Protein AF-X1H745-F1 (afdb_monomer_lite)

Secondary structure (DSSP, 8-state):
-------SEEEEEEPTTS-EEEE---HHHHHGGGGTTT--TT-EEEEEEGGGTEEEEEE-TT-

pLDDT: mean 87.91, std 14.13, range [38.16, 96.25]

Organism: NCBI:txid412755

Foldseek 3Di:
DDPPPPQQKWKWWQDPVRDTDTDPAHPVRCPVVVNPVPLDQQTWMWMHRNVVRDIDIRHRVND

Sequence (63 aa):
MMSEIYDNFMIFGLESTGEKVRLDISEETFLLNNGQKVLDSNQVLIIVKEGLRRIYIWKGINS

Structure (mmCIF, N/CA/C/O backbone):
data_AF-X1H745-F1
#
_entry.id   AF-X1H745-F1
#
loop_
_atom_site.group_PDB
_atom_site.id
_atom_site.type_symbol
_atom_site.label_atom_id
_atom_site.label_alt_id
_atom_site.label_comp_id
_atom_site.label_asym_id
_atom_site.label_entity_id
_atom_site.label_seq_id
_atom_site.pdbx_PDB_ins_code
_atom_site.Cartn_x
_atom_site.Cartn_y
_atom_site.Cartn_z
_atom_site.occupancy
_atom_site.B_iso_or_equiv
_atom_site.auth_seq_id
_atom_site.auth_comp_id
_atom_site.auth_asym_id
_atom_site.auth_atom_id
_atom_site.pdbx_PDB_model_num
ATOM 1 N N . MET A 1 1 ? -6.556 -9.852 29.283 1.00 38.16 1 MET A N 1
ATOM 2 C CA . MET A 1 1 ? -6.196 -10.602 28.063 1.00 38.16 1 MET A CA 1
ATOM 3 C C . MET A 1 1 ? -5.419 -9.636 27.191 1.00 38.16 1 MET A C 1
ATOM 5 O O . MET A 1 1 ? -5.992 -8.629 26.801 1.00 38.16 1 MET A O 1
ATOM 9 N N . MET A 1 2 ? -4.114 -9.853 27.021 1.00 42.09 2 MET A N 1
ATOM 10 C CA . MET A 1 2 ? -3.298 -9.060 26.102 1.00 42.09 2 MET A CA 1
ATOM 11 C C . MET A 1 2 ? -3.806 -9.347 24.691 1.00 42.09 2 MET A C 1
ATOM 13 O O . MET A 1 2 ? -3.505 -10.403 24.143 1.00 42.09 2 MET A O 1
ATOM 17 N N . SER A 1 3 ? -4.621 -8.455 24.124 1.00 47.12 3 SER A N 1
ATOM 18 C CA . SER A 1 3 ? -4.697 -8.400 22.672 1.00 47.12 3 SER A CA 1
ATOM 19 C C . SER A 1 3 ? -3.313 -7.952 22.242 1.00 47.12 3 SER A C 1
ATOM 21 O O . SER A 1 3 ? -2.937 -6.803 22.488 1.00 47.12 3 SER A O 1
ATOM 23 N N . GLU A 1 4 ? -2.524 -8.870 21.696 1.00 48.25 4 GLU A N 1
ATOM 24 C CA . GLU A 1 4 ? -1.411 -8.493 20.839 1.00 48.25 4 GLU A CA 1
ATOM 25 C C . GLU A 1 4 ? -1.92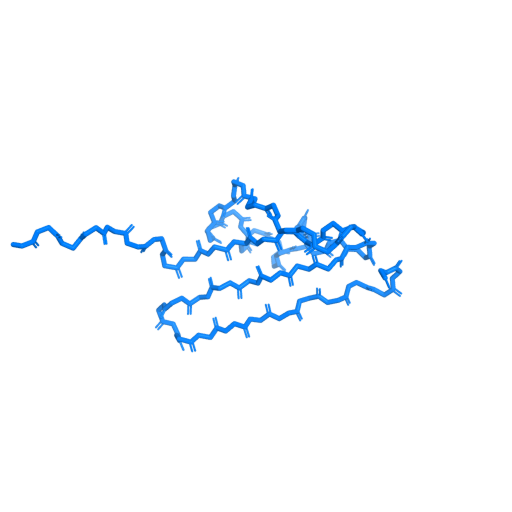9 -7.367 19.948 1.00 48.25 4 GLU A C 1
ATOM 27 O O . GLU A 1 4 ? -2.995 -7.496 19.338 1.00 48.25 4 GLU A O 1
ATOM 32 N N . ILE A 1 5 ? -1.288 -6.204 20.032 1.00 53.81 5 ILE A N 1
ATOM 33 C CA . ILE A 1 5 ? -1.668 -5.028 19.262 1.00 53.81 5 ILE A CA 1
ATOM 34 C C . ILE A 1 5 ? -1.340 -5.412 17.824 1.00 53.81 5 ILE A C 1
ATOM 36 O O . ILE A 1 5 ? -0.227 -5.200 17.361 1.00 53.81 5 ILE A O 1
ATOM 40 N N . TYR A 1 6 ? -2.266 -6.093 17.153 1.00 54.59 6 TYR A N 1
ATOM 41 C CA . TYR A 1 6 ? -2.195 -6.279 15.719 1.00 54.59 6 TYR A CA 1
ATOM 42 C C . TYR A 1 6 ? -2.074 -4.872 15.153 1.00 54.59 6 TYR A C 1
ATOM 44 O O . TYR A 1 6 ? -2.940 -4.030 15.414 1.00 54.59 6 TYR A O 1
ATOM 52 N N . ASP A 1 7 ? -0.961 -4.594 14.473 1.00 64.06 7 ASP A N 1
AT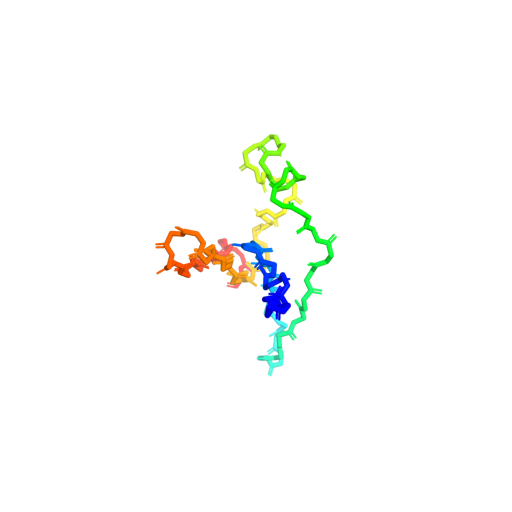OM 53 C CA . ASP A 1 7 ? -0.759 -3.302 13.838 1.00 64.06 7 ASP A CA 1
ATOM 54 C C . ASP A 1 7 ? -1.967 -3.039 12.945 1.00 64.06 7 ASP A C 1
ATOM 56 O O . ASP A 1 7 ? -2.204 -3.740 11.962 1.00 64.06 7 ASP A O 1
ATOM 60 N N . ASN A 1 8 ? -2.770 -2.041 13.317 1.00 88.19 8 ASN A N 1
ATOM 61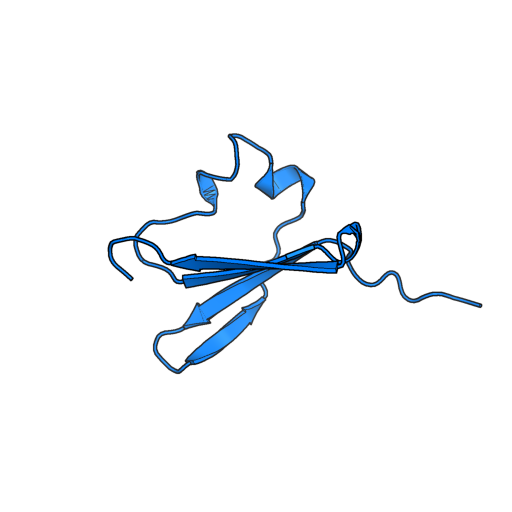 C CA . ASN A 1 8 ? -4.029 -1.751 12.631 1.00 88.19 8 ASN A CA 1
ATOM 62 C C . ASN A 1 8 ? -3.817 -1.323 11.173 1.00 88.19 8 ASN A C 1
ATOM 64 O O . ASN A 1 8 ? -4.776 -1.251 10.399 1.00 88.19 8 ASN A O 1
ATOM 68 N N . PHE A 1 9 ? -2.569 -1.025 10.818 1.00 93.88 9 PHE A N 1
ATOM 69 C CA . PHE A 1 9 ? -2.144 -0.577 9.516 1.00 93.88 9 PHE A CA 1
ATOM 70 C C . PHE A 1 9 ? -0.799 -1.210 9.156 1.00 93.88 9 PHE A C 1
ATOM 72 O O . PHE A 1 9 ? 0.182 -1.063 9.884 1.00 93.88 9 PHE A O 1
ATOM 79 N N . MET A 1 10 ? -0.749 -1.910 8.028 1.00 95.50 10 MET A N 1
ATOM 80 C CA . MET A 1 10 ? 0.460 -2.565 7.528 1.00 95.50 10 MET A CA 1
ATOM 81 C C . MET A 1 10 ? 0.590 -2.328 6.026 1.00 95.50 10 MET A C 1
ATOM 83 O O . MET A 1 10 ? -0.408 -2.349 5.306 1.00 95.50 10 MET A O 1
ATOM 87 N N . ILE A 1 11 ? 1.819 -2.153 5.540 1.00 95.88 11 ILE A N 1
ATOM 88 C CA . ILE A 1 11 ? 2.115 -2.051 4.108 1.00 95.88 11 ILE A CA 1
ATOM 89 C C . ILE A 1 11 ? 3.122 -3.134 3.735 1.00 95.88 11 ILE A C 1
ATOM 91 O O . ILE A 1 11 ? 4.129 -3.324 4.417 1.00 95.88 11 ILE A O 1
ATOM 95 N N . PHE A 1 12 ? 2.855 -3.827 2.635 1.00 96.25 12 PHE A N 1
ATOM 96 C CA . PHE A 1 12 ? 3.759 -4.799 2.041 1.00 96.25 12 PHE A CA 1
ATOM 97 C C . PHE A 1 12 ? 4.090 -4.384 0.611 1.00 96.25 12 PHE A C 1
ATOM 99 O O . PHE A 1 12 ? 3.176 -4.100 -0.164 1.00 96.25 12 PHE A O 1
ATOM 106 N N . GLY A 1 13 ? 5.372 -4.383 0.260 1.00 95.81 13 GLY A N 1
ATOM 107 C CA . GLY A 1 13 ? 5.825 -4.375 -1.126 1.00 95.81 13 GLY A CA 1
ATOM 108 C C . GLY A 1 13 ? 5.765 -5.779 -1.716 1.00 95.81 13 GLY A C 1
ATOM 109 O O . GLY A 1 13 ? 6.042 -6.758 -1.020 1.00 95.81 13 GLY A O 1
ATOM 110 N N . LEU A 1 14 ? 5.359 -5.877 -2.978 1.00 94.44 14 LEU A N 1
ATOM 111 C CA . LEU A 1 14 ? 5.443 -7.102 -3.766 1.00 94.44 14 LEU A CA 1
ATOM 112 C C . LEU A 1 14 ? 6.682 -7.034 -4.652 1.00 94.44 14 LEU A C 1
ATOM 114 O O . LEU A 1 14 ? 6.772 -6.188 -5.541 1.00 94.44 14 LEU A O 1
ATOM 118 N N . GLU A 1 15 ? 7.610 -7.949 -4.410 1.00 89.81 15 GLU A N 1
ATOM 119 C CA . GLU A 1 15 ? 8.796 -8.126 -5.235 1.00 89.81 15 GLU A CA 1
ATOM 120 C C . GLU A 1 15 ? 8.440 -8.814 -6.558 1.00 89.81 15 GLU A C 1
ATOM 122 O O . GLU A 1 15 ? 7.442 -9.531 -6.672 1.00 89.81 15 GLU A O 1
ATOM 127 N N . SER A 1 16 ? 9.300 -8.651 -7.566 1.00 84.81 16 SER A N 1
ATOM 128 C CA . SER A 1 16 ? 9.141 -9.304 -8.881 1.00 84.81 16 SER A CA 1
ATOM 129 C C . SER A 1 16 ? 9.130 -10.840 -8.817 1.00 84.81 16 SER A C 1
ATOM 131 O O . SER A 1 16 ? 8.602 -11.498 -9.711 1.00 84.81 16 SER A O 1
ATOM 133 N N . THR A 1 17 ? 9.663 -11.415 -7.737 1.00 88.25 17 THR A N 1
ATOM 134 C CA . THR A 1 17 ? 9.620 -12.851 -7.425 1.00 88.25 17 THR A CA 1
ATOM 135 C C . THR A 1 17 ? 8.252 -13.314 -6.907 1.00 88.25 17 THR A C 1
ATOM 137 O O . THR A 1 17 ? 8.017 -14.515 -6.787 1.00 88.25 17 THR A O 1
ATOM 140 N N . GLY A 1 18 ? 7.343 -12.383 -6.596 1.00 81.44 18 GLY A N 1
ATOM 141 C CA . GLY A 1 18 ? 6.066 -12.639 -5.926 1.00 81.44 18 GLY A CA 1
ATOM 142 C C . GLY A 1 18 ? 6.163 -12.673 -4.396 1.00 81.44 18 GLY A C 1
ATOM 143 O O . GLY A 1 18 ? 5.148 -12.868 -3.721 1.00 81.44 18 GLY A O 1
ATOM 144 N N . GLU A 1 19 ? 7.357 -12.474 -3.835 1.00 91.31 19 GLU A N 1
ATOM 145 C CA . GLU A 1 19 ? 7.565 -12.375 -2.392 1.00 91.31 19 GLU A CA 1
ATOM 146 C C . GLU A 1 19 ? 6.998 -11.063 -1.836 1.00 91.31 19 GLU A C 1
ATOM 148 O O . GLU A 1 19 ? 6.967 -10.032 -2.509 1.00 91.31 19 GLU A O 1
ATOM 153 N N . LYS A 1 20 ? 6.525 -11.104 -0.585 1.00 92.56 20 LYS A N 1
ATOM 154 C CA . LYS A 1 20 ? 6.003 -9.927 0.120 1.00 92.56 20 LYS A CA 1
ATOM 155 C C . LYS A 1 20 ? 7.014 -9.465 1.154 1.00 92.56 20 LYS A C 1
ATOM 157 O O . LYS A 1 20 ? 7.353 -10.228 2.057 1.00 92.56 20 LYS A O 1
ATOM 162 N N . VAL A 1 21 ? 7.409 -8.202 1.076 1.00 94.88 21 VAL A N 1
ATOM 163 C CA . VAL A 1 21 ? 8.298 -7.562 2.048 1.00 94.88 21 VAL A CA 1
ATOM 164 C C . VAL A 1 21 ? 7.496 -6.542 2.840 1.00 94.88 21 VAL A C 1
ATOM 166 O O . VAL A 1 21 ? 6.880 -5.645 2.270 1.00 94.88 21 VAL A O 1
ATOM 169 N N . ARG A 1 22 ? 7.466 -6.679 4.168 1.00 94.81 22 ARG A N 1
ATOM 170 C CA . ARG A 1 22 ? 6.804 -5.698 5.034 1.00 94.81 22 ARG A CA 1
ATOM 171 C C . ARG A 1 22 ? 7.624 -4.410 5.058 1.00 94.81 22 ARG A C 1
ATOM 173 O O . ARG A 1 22 ? 8.817 -4.451 5.343 1.00 94.81 22 ARG A O 1
ATOM 180 N N . LEU A 1 23 ? 6.974 -3.281 4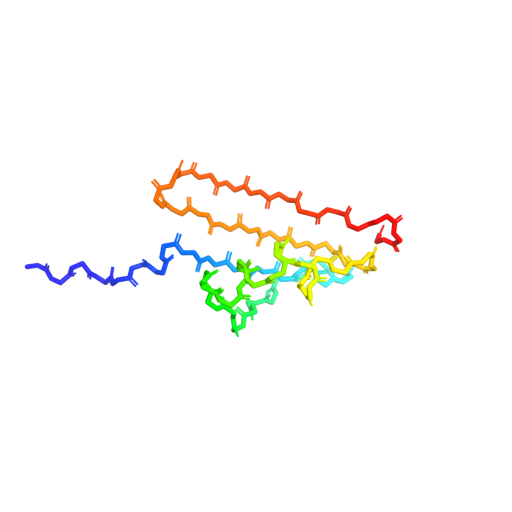.793 1.00 94.25 23 LEU A N 1
ATOM 181 C CA . LEU A 1 23 ? 7.584 -1.962 4.914 1.00 94.25 23 LEU A CA 1
ATOM 182 C C . LEU A 1 23 ? 7.395 -1.442 6.341 1.00 94.25 23 LEU A C 1
ATOM 184 O O . LEU A 1 23 ? 6.294 -1.514 6.893 1.00 94.25 23 LEU A O 1
ATOM 188 N N . ASP A 1 24 ? 8.462 -0.903 6.926 1.00 93.75 24 ASP A N 1
ATOM 189 C CA . ASP A 1 24 ? 8.432 -0.268 8.247 1.00 93.75 24 ASP A CA 1
ATOM 190 C C . ASP A 1 24 ? 7.912 1.174 8.131 1.00 93.75 24 ASP A C 1
ATOM 192 O O . ASP A 1 24 ? 8.665 2.148 8.130 1.00 93.75 24 ASP A O 1
ATOM 196 N N . ILE A 1 25 ? 6.605 1.300 7.887 1.00 91.75 25 ILE A N 1
ATOM 197 C CA . ILE A 1 25 ? 5.919 2.577 7.670 1.00 91.75 25 ILE A CA 1
ATOM 198 C C . ILE A 1 25 ? 4.646 2.601 8.515 1.00 91.75 25 ILE A C 1
ATOM 200 O O . ILE A 1 25 ? 3.748 1.779 8.327 1.00 91.75 25 ILE A O 1
ATOM 204 N N . SER A 1 26 ? 4.546 3.579 9.418 1.00 93.12 26 SER A N 1
ATOM 205 C CA . SER A 1 26 ? 3.340 3.805 10.218 1.00 93.12 26 SER A CA 1
ATOM 206 C C . SER A 1 26 ? 2.220 4.457 9.401 1.00 93.12 26 SER A C 1
ATOM 208 O O . SER A 1 26 ? 2.470 5.135 8.401 1.00 93.12 26 SER A O 1
ATOM 210 N N . GLU A 1 27 ? 0.972 4.313 9.856 1.00 93.25 27 GLU A N 1
ATOM 211 C CA . GLU A 1 27 ? -0.178 4.970 9.218 1.00 93.25 27 GLU A CA 1
ATOM 212 C C . GLU A 1 27 ? -0.020 6.493 9.165 1.00 93.25 27 GLU A C 1
ATOM 214 O O . GLU A 1 27 ? -0.264 7.105 8.129 1.00 93.25 27 GLU A O 1
ATOM 219 N N . GLU A 1 28 ? 0.448 7.103 10.255 1.00 92.88 28 GLU A N 1
ATOM 220 C CA . GLU A 1 28 ? 0.723 8.541 10.317 1.00 92.88 28 GLU A CA 1
ATOM 221 C C . GLU A 1 28 ? 1.719 8.965 9.231 1.00 92.88 28 GLU A C 1
ATOM 223 O O . GLU A 1 28 ? 1.464 9.912 8.488 1.00 92.88 28 GLU A O 1
ATOM 228 N N . THR A 1 29 ? 2.814 8.212 9.084 1.00 93.00 29 THR A N 1
ATOM 229 C CA . THR A 1 29 ? 3.847 8.483 8.077 1.00 93.00 29 THR A CA 1
ATOM 230 C C . THR A 1 29 ? 3.304 8.314 6.662 1.00 93.00 29 THR A C 1
ATOM 232 O O . THR A 1 29 ? 3.609 9.127 5.789 1.00 93.00 29 THR A O 1
ATOM 235 N N . PHE A 1 30 ? 2.474 7.295 6.427 1.00 94.12 30 PHE A N 1
ATOM 236 C CA . PHE A 1 30 ? 1.811 7.092 5.141 1.00 94.12 30 PHE A CA 1
ATOM 237 C C . PHE A 1 30 ? 0.876 8.258 4.796 1.00 94.12 30 PHE A C 1
ATOM 239 O O . PHE A 1 30 ? 0.852 8.711 3.657 1.00 94.12 30 PHE A O 1
ATOM 246 N N . LEU A 1 31 ? 0.123 8.786 5.760 1.00 91.56 31 LEU A N 1
ATOM 247 C CA . LEU A 1 31 ? -0.821 9.878 5.512 1.00 91.56 31 LEU A CA 1
ATOM 248 C C . LEU A 1 31 ? -0.132 11.217 5.193 1.00 91.56 31 LEU A C 1
ATOM 250 O O . LEU A 1 31 ? -0.754 12.086 4.573 1.00 91.56 31 LEU A O 1
ATOM 254 N N . LEU A 1 32 ? 1.151 11.386 5.535 1.00 93.56 32 LEU A N 1
ATOM 255 C CA . LEU A 1 32 ? 1.918 12.570 5.143 1.00 93.56 32 LEU A CA 1
ATOM 256 C C . LEU A 1 32 ? 1.958 12.708 3.616 1.00 93.56 32 LEU A C 1
ATOM 25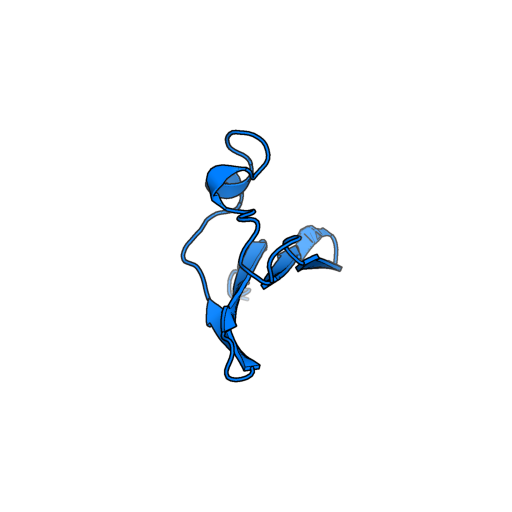8 O O . LEU A 1 32 ? 2.410 11.818 2.896 1.00 93.56 32 LEU A O 1
ATOM 262 N N . ASN A 1 33 ? 1.533 13.868 3.111 1.00 91.19 33 ASN A N 1
ATOM 263 C CA . ASN A 1 33 ? 1.412 14.136 1.671 1.00 91.19 33 ASN A CA 1
ATOM 264 C C . ASN A 1 33 ? 0.535 13.103 0.935 1.00 91.19 33 ASN A C 1
ATOM 266 O O . ASN A 1 33 ? 0.823 12.752 -0.208 1.00 91.19 33 ASN A O 1
ATOM 270 N N . ASN A 1 34 ? -0.524 12.603 1.586 1.00 88.81 34 ASN A N 1
ATOM 271 C CA . ASN A 1 34 ? -1.483 11.656 1.007 1.00 88.81 34 ASN A CA 1
ATOM 272 C C . ASN A 1 34 ? -0.826 10.390 0.421 1.00 88.81 34 ASN A C 1
ATOM 274 O O . ASN A 1 34 ? -1.222 9.921 -0.646 1.00 88.81 34 ASN A O 1
ATOM 278 N N . GLY A 1 35 ? 0.207 9.852 1.073 1.00 89.44 35 GLY A N 1
ATOM 279 C CA . GLY A 1 35 ? 0.857 8.610 0.647 1.00 89.44 35 GLY A CA 1
ATOM 280 C C . GLY A 1 35 ? 1.809 8.748 -0.532 1.00 89.44 35 GLY A C 1
ATOM 281 O O . GLY A 1 35 ? 2.439 7.759 -0.889 1.00 89.44 35 GLY A O 1
ATOM 282 N N . GLN A 1 36 ? 1.993 9.936 -1.118 1.00 88.81 36 GLN A N 1
ATOM 283 C CA . GLN A 1 36 ? 2.790 10.099 -2.345 1.00 88.81 36 GLN A CA 1
ATOM 284 C C . GLN A 1 36 ? 4.245 9.626 -2.220 1.00 88.81 36 GLN A C 1
ATOM 286 O O . GLN A 1 36 ? 4.820 9.171 -3.200 1.00 88.81 36 GLN A O 1
ATOM 291 N N . LYS A 1 37 ? 4.841 9.695 -1.023 1.00 87.56 37 LYS A N 1
ATOM 292 C CA . LYS A 1 37 ? 6.207 9.193 -0.786 1.00 87.56 37 LYS A CA 1
ATOM 293 C C . LYS A 1 37 ? 6.306 7.667 -0.784 1.00 87.56 37 LYS A C 1
ATOM 295 O O . LYS A 1 37 ? 7.399 7.136 -0.924 1.00 87.56 37 LYS A O 1
ATOM 300 N N . VAL A 1 38 ? 5.183 6.985 -0.575 1.00 92.44 38 VAL A N 1
ATOM 301 C CA . VAL A 1 38 ? 5.097 5.525 -0.493 1.00 92.44 38 VAL A CA 1
ATOM 302 C C . VAL A 1 38 ? 4.483 4.956 -1.764 1.00 92.44 38 VAL A C 1
ATOM 304 O O . VAL A 1 38 ? 4.900 3.901 -2.197 1.00 92.44 38 VAL A O 1
ATOM 307 N N . LEU A 1 39 ? 3.526 5.633 -2.397 1.00 94.75 39 LEU A N 1
ATOM 308 C CA . LEU A 1 39 ? 2.818 5.168 -3.594 1.00 94.75 39 LEU A CA 1
ATOM 309 C C . LEU A 1 39 ? 3.631 5.397 -4.885 1.00 94.75 39 LEU A C 1
ATOM 311 O O . LEU A 1 39 ? 3.202 6.120 -5.782 1.00 94.75 39 LEU A O 1
ATOM 315 N N . ASP A 1 40 ? 4.813 4.781 -4.982 1.00 92.31 40 ASP A N 1
ATOM 316 C CA . ASP A 1 40 ? 5.650 4.843 -6.190 1.00 92.31 40 ASP A CA 1
ATOM 317 C C . ASP A 1 40 ? 4.994 4.163 -7.410 1.00 92.31 40 ASP A C 1
ATOM 319 O O . ASP A 1 40 ? 4.249 3.182 -7.302 1.00 92.31 40 ASP A O 1
ATOM 323 N N . SER A 1 41 ? 5.280 4.701 -8.597 1.00 95.06 41 SER A N 1
ATOM 324 C CA . SER A 1 41 ? 4.739 4.220 -9.871 1.00 95.06 41 SER A CA 1
ATOM 325 C C . SER A 1 41 ? 5.301 2.876 -10.348 1.00 95.06 41 SER A C 1
ATOM 327 O O . SER A 1 41 ? 4.662 2.243 -11.182 1.00 95.06 41 SER A O 1
ATOM 329 N N . ASN A 1 42 ? 6.455 2.435 -9.847 1.00 93.62 42 ASN A N 1
ATOM 330 C CA . ASN A 1 42 ? 7.178 1.244 -10.311 1.00 93.62 42 ASN A CA 1
ATOM 331 C C . ASN A 1 42 ? 6.985 0.025 -9.398 1.00 93.62 42 ASN A C 1
ATOM 333 O O . ASN A 1 42 ? 7.696 -0.964 -9.541 1.00 93.62 42 ASN A O 1
ATOM 337 N N . GLN A 1 43 ? 6.055 0.086 -8.445 1.00 92.38 43 GLN A N 1
ATOM 338 C CA . GLN A 1 43 ? 5.845 -0.993 -7.481 1.00 92.38 43 GLN A CA 1
ATOM 339 C C . GLN A 1 43 ? 4.375 -1.367 -7.321 1.00 92.38 43 GLN A C 1
ATOM 341 O O . GLN A 1 43 ? 3.462 -0.582 -7.602 1.00 92.38 43 GLN A O 1
ATOM 346 N N . VAL A 1 44 ? 4.163 -2.575 -6.804 1.00 95.19 44 VAL A N 1
ATOM 347 C CA . VAL A 1 44 ? 2.866 -3.037 -6.316 1.00 95.19 44 VAL A CA 1
ATOM 348 C C . VAL A 1 44 ? 2.923 -3.100 -4.794 1.00 95.19 44 VAL A C 1
ATOM 350 O O . VAL A 1 44 ? 3.838 -3.694 -4.226 1.00 95.19 44 VAL A O 1
ATOM 353 N N . LEU A 1 45 ? 1.938 -2.496 -4.131 1.00 96.12 45 LEU A N 1
ATOM 354 C CA . LEU A 1 45 ? 1.815 -2.515 -2.676 1.00 96.12 45 LEU A CA 1
ATOM 355 C C . LEU A 1 45 ? 0.496 -3.148 -2.247 1.00 96.12 45 LEU A C 1
ATOM 357 O O . LEU A 1 45 ? -0.550 -2.923 -2.859 1.00 96.12 45 LEU A O 1
ATOM 361 N N . ILE A 1 46 ? 0.538 -3.870 -1.134 1.00 96.00 46 ILE A N 1
ATOM 362 C CA . ILE A 1 46 ? -0.634 -4.317 -0.387 1.00 96.00 46 ILE A CA 1
ATOM 363 C C . ILE A 1 46 ? -0.703 -3.483 0.888 1.00 96.00 46 ILE A C 1
ATOM 365 O O . ILE A 1 46 ? 0.205 -3.531 1.713 1.00 96.00 46 ILE A O 1
ATOM 369 N N . ILE A 1 47 ? -1.790 -2.741 1.061 1.00 95.94 47 ILE A N 1
ATOM 370 C CA . ILE A 1 47 ? -2.040 -1.913 2.240 1.00 95.94 47 ILE A CA 1
ATOM 371 C C . ILE A 1 47 ? -3.193 -2.546 3.011 1.00 95.94 47 ILE A C 1
ATOM 373 O O . ILE A 1 47 ? -4.311 -2.652 2.505 1.00 95.94 47 ILE A O 1
ATOM 377 N N . VAL A 1 48 ? -2.925 -2.971 4.236 1.00 95.69 48 VAL A N 1
ATOM 378 C CA . VAL A 1 48 ? -3.898 -3.594 5.132 1.00 95.69 48 VAL A CA 1
ATOM 379 C C . VAL A 1 48 ? -4.319 -2.563 6.169 1.00 95.69 48 VAL A C 1
ATOM 381 O O . VAL A 1 48 ? -3.470 -2.000 6.853 1.00 95.69 48 VAL A O 1
ATOM 384 N N . LYS A 1 49 ? -5.626 -2.314 6.287 1.00 94.00 49 LYS A N 1
ATOM 385 C CA . LYS A 1 49 ? -6.215 -1.444 7.310 1.00 94.00 49 LYS A CA 1
ATOM 386 C C . LYS A 1 49 ? -7.266 -2.222 8.094 1.00 94.00 49 LYS A C 1
ATOM 388 O O . LYS A 1 49 ? -8.448 -2.234 7.736 1.00 94.00 49 LYS A O 1
ATOM 393 N N . GLU A 1 50 ? -6.824 -2.866 9.168 1.00 91.38 50 GLU A N 1
ATOM 394 C CA . GLU A 1 50 ? -7.634 -3.761 10.007 1.00 91.38 50 GLU A CA 1
ATOM 395 C C . GLU A 1 50 ? -8.800 -3.031 10.676 1.00 91.38 50 GLU A C 1
ATOM 397 O O . GLU A 1 50 ? -9.916 -3.549 10.708 1.00 91.38 50 GLU A O 1
ATOM 402 N N . GLY A 1 51 ? -8.599 -1.774 11.092 1.00 88.75 51 GLY A N 1
ATOM 403 C CA . GLY A 1 51 ? -9.674 -0.942 11.650 1.00 88.75 51 GLY A CA 1
ATOM 404 C C . GLY A 1 51 ? -10.861 -0.739 10.695 1.00 88.75 51 GLY A C 1
ATOM 405 O O . GLY A 1 51 ? -11.979 -0.499 11.142 1.00 88.75 51 GLY A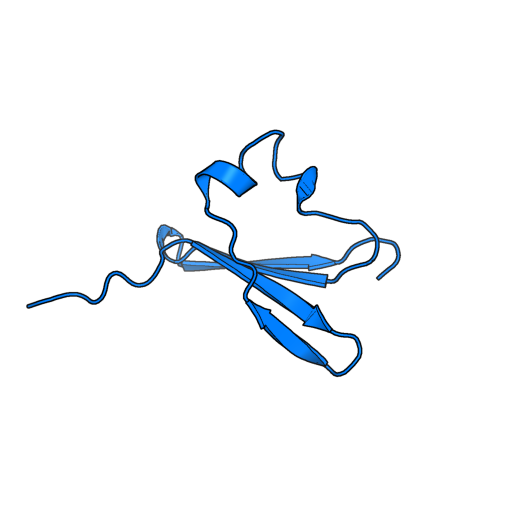 O 1
ATOM 406 N N . LEU A 1 52 ? -10.641 -0.879 9.381 1.00 91.94 52 LEU A N 1
ATOM 407 C CA . LEU A 1 52 ? -11.695 -0.866 8.360 1.00 91.94 52 LEU A CA 1
ATOM 408 C C . LEU A 1 52 ? -11.995 -2.254 7.782 1.00 91.94 52 LEU A C 1
ATOM 410 O O . LEU A 1 52 ? -12.879 -2.362 6.932 1.00 91.94 52 LEU A O 1
ATOM 414 N N . ARG A 1 53 ? -11.264 -3.294 8.206 1.00 92.00 53 ARG A N 1
ATOM 415 C CA . ARG A 1 53 ? -11.269 -4.648 7.628 1.00 92.00 53 ARG A CA 1
ATOM 416 C C . ARG A 1 53 ? -11.111 -4.629 6.109 1.00 92.00 53 ARG A C 1
ATOM 418 O O . ARG A 1 53 ? -11.868 -5.270 5.381 1.00 92.00 53 ARG A O 1
ATOM 425 N N . ARG A 1 54 ? -10.167 -3.823 5.621 1.00 95.19 54 ARG A N 1
ATOM 426 C CA . ARG A 1 54 ? -9.945 -3.623 4.186 1.00 95.19 54 ARG A CA 1
ATOM 427 C C . ARG A 1 54 ? -8.503 -3.870 3.808 1.00 95.19 54 ARG A C 1
ATOM 429 O O . ARG A 1 54 ? -7.578 -3.479 4.515 1.00 95.19 54 ARG A O 1
ATOM 436 N N . ILE A 1 55 ? -8.361 -4.457 2.630 1.00 96.12 55 ILE A N 1
ATOM 437 C CA . ILE A 1 55 ? -7.100 -4.582 1.922 1.00 96.12 55 ILE A CA 1
ATOM 438 C C . ILE A 1 55 ? -7.218 -3.728 0.667 1.00 96.12 55 ILE A C 1
ATOM 440 O O . ILE A 1 55 ? -8.181 -3.852 -0.091 1.00 96.12 55 ILE A O 1
ATOM 444 N N . TYR A 1 56 ? -6.240 -2.860 0.465 1.00 96.00 56 TYR A N 1
ATOM 445 C CA . TYR A 1 56 ? -6.088 -2.051 -0.730 1.00 96.00 56 TYR A CA 1
ATOM 446 C C . TYR A 1 56 ? -4.868 -2.551 -1.491 1.00 96.00 56 TYR A C 1
ATOM 448 O O . TYR A 1 56 ? -3.844 -2.875 -0.890 1.00 96.00 56 TYR A O 1
ATOM 456 N N . ILE A 1 57 ? -4.977 -2.605 -2.814 1.00 95.56 57 ILE A N 1
ATOM 457 C CA . ILE A 1 57 ? -3.852 -2.929 -3.685 1.00 95.56 57 ILE A CA 1
ATOM 458 C C . ILE A 1 57 ? -3.547 -1.680 -4.494 1.00 95.56 57 ILE A C 1
ATOM 460 O O . ILE A 1 57 ? -4.392 -1.200 -5.250 1.00 95.56 57 ILE A O 1
ATOM 464 N N . TRP A 1 58 ? -2.342 -1.155 -4.316 1.00 95.75 58 TRP A N 1
ATOM 465 C CA . TRP A 1 58 ? -1.791 -0.146 -5.203 1.00 95.75 58 TRP A CA 1
ATOM 466 C C . TRP A 1 58 ? -0.990 -0.858 -6.281 1.00 95.75 58 TRP A C 1
ATOM 468 O O . TRP A 1 58 ? -0.038 -1.568 -5.970 1.00 95.75 58 TRP A O 1
ATOM 478 N N . LYS A 1 59 ? -1.365 -0.660 -7.542 1.00 95.00 59 LYS A N 1
ATOM 479 C CA . LYS A 1 59 ? -0.569 -1.078 -8.692 1.00 95.00 59 LYS A CA 1
ATOM 480 C C . LYS A 1 59 ? -0.062 0.184 -9.378 1.00 95.00 59 LYS A C 1
ATOM 482 O O . LYS A 1 59 ? -0.849 0.890 -10.008 1.00 95.00 59 LYS A O 1
ATOM 487 N N . GLY A 1 60 ? 1.229 0.466 -9.246 1.00 94.88 60 GLY A N 1
ATOM 488 C CA . GLY A 1 60 ? 1.856 1.579 -9.945 1.00 94.88 60 GLY A CA 1
ATOM 489 C C . GLY A 1 60 ? 1.759 1.412 -11.467 1.00 94.88 60 GLY A C 1
ATOM 490 O O . GLY A 1 60 ? 1.760 0.293 -11.983 1.00 94.88 60 GLY A O 1
ATOM 491 N N . ILE A 1 61 ? 1.661 2.517 -12.206 1.00 95.50 61 ILE A N 1
ATOM 492 C CA . ILE A 1 61 ? 1.467 2.487 -13.667 1.00 95.50 61 ILE A CA 1
ATOM 493 C C . ILE A 1 61 ? 2.621 1.813 -14.432 1.00 95.50 61 ILE A C 1
ATOM 495 O O . ILE A 1 61 ? 2.389 1.256 -15.500 1.00 95.50 61 ILE A O 1
ATOM 499 N N . ASN A 1 62 ? 3.828 1.817 -13.863 1.00 92.62 62 ASN A N 1
ATOM 500 C CA . ASN A 1 62 ? 5.040 1.227 -14.434 1.00 92.62 62 ASN A CA 1
ATOM 501 C C . ASN A 1 62 ? 5.416 -0.120 -13.783 1.00 92.62 62 ASN A C 1
ATOM 503 O O . ASN A 1 62 ? 6.502 -0.632 -14.040 1.00 92.62 62 ASN A O 1
ATOM 507 N N . SER A 1 63 ? 4.551 -0.655 -12.910 1.00 80.88 63 SER A N 1
ATOM 508 C CA . SER A 1 63 ? 4.743 -1.946 -12.228 1.00 80.88 63 SER A CA 1
ATOM 509 C C . SER A 1 63 ? 4.264 -3.150 -13.028 1.00 80.88 63 SER A C 1
ATOM 511 O O . SER A 1 63 ? 3.344 -2.986 -13.871 1.00 80.88 63 SER A O 1
#

Radius of gyration: 12.56 Å; chains: 1; bounding box: 21×27×42 Å